Protein AF-0000000068140757 (afdb_homodimer)

Secondary structure (DSSP, 8-state):
----------HHHHHHH-------HHHHHHHHHHHHS-HHHHHHHHGGG---HHHHHHHHHHHHHHTTS-HHHHHHHHHHHHHHHHSSS--/----------HHHHHHH-------HHHHHHHHHHHHS-HHHHHHHHGGG---HHHHHHHHHHHHHHTTS-HHHHHHHHHHHHHHHHSSS--

Sequence (182 aa):
MKLAVTLPLVTLALCCSSASAEICPTFLRVIESLFLDTPSSFEAAMGFFSPDQDMSEAGAQLKKLVDTLPAKARDSIIKLMEKIDKSLLCNMKLAVTLPLVTLALCCSSASAEICPTFLRVIESLFLDTPSSFEAAMGFFSPDQDMSEAGAQLKKLVDTLPAKARDSIIKLMEKIDKSLLCN

pLDDT: mean 80.94, std 21.26, range [34.78, 96.19]

Foldseek 3Di:
DDPPPCPPPVVVVVVVPCVLQADDPLVLVLVCCLLPNDLVVNLVSVCVVPDDPVRSVVSSVSSVVNVVDDPVVSVVVVVVSVCQNPDSNRD/DPPPPCPPPVVPVVVVPCVLQADDPLVLVLVCCLLPNDLVVNLVSVCVVPDDPVRSVVSSVSSVVNVVDDPVVSVVVVVVSVCQNPDSNRD

InterPro domains:
  IPR000329 Uteroglobin [PR00486] (2-16)
  IPR000329 Uteroglobin [PR00486] (17-32)
  IPR000329 Uteroglobin [PR00486] (32-49)
  IPR000329 Uteroglobin [PR00486] (54-63)
  IPR000329 Uteroglobin [PR00486] (63-71)
  IPR000329 Uteroglobin [PR00486] (72-89)
  IPR016126 Secretoglobin [PF01099] (1-90)
  IPR016126 Secretoglobin [PS51311] (22-91)
  IPR016126 Secretoglobin [cd00633] (24-90)
  IPR035960 Secretoglobin superfamily [SSF48201] (20-90)
  IPR043215 Secretoglobin family 1C-like [PTHR10136] (1-90)

Radius of gyration: 21.21 Å; Cα contacts (8 Å, |Δi|>4): 211; chains: 2; bounding box: 34×72×50 Å

Structure (mmCIF, N/CA/C/O backbone):
data_AF-0000000068140757-model_v1
#
loop_
_entity.id
_entity.type
_entity.pdbx_description
1 polymer Uteroglobin
#
loop_
_atom_site.group_PDB
_atom_site.id
_atom_site.type_symbol
_atom_site.label_atom_id
_atom_site.label_alt_id
_atom_site.label_comp_id
_atom_site.label_asym_id
_atom_site.label_entity_id
_atom_site.label_seq_id
_atom_site.pdbx_PDB_ins_code
_atom_site.Cartn_x
_atom_site.Cartn_y
_atom_site.Cartn_z
_atom_site.occupancy
_atom_site.B_iso_or_equiv
_atom_site.auth_seq_id
_atom_site.auth_comp_id
_atom_site.auth_asym_id
_atom_site.auth_atom_id
_atom_site.pdbx_PDB_model_num
ATOM 1 N N . MET A 1 1 ? 6.461 56.219 24.875 1 34.78 1 MET A N 1
ATOM 2 C CA . MET A 1 1 ? 5.5 55.75 23.875 1 34.78 1 MET A CA 1
ATOM 3 C C . MET A 1 1 ? 5.867 54.344 23.391 1 34.78 1 MET A C 1
ATOM 5 O O . MET A 1 1 ? 6.961 54.125 22.875 1 34.78 1 MET A O 1
ATOM 9 N N . LYS A 1 2 ? 5.617 53.281 24.281 1 48 2 LYS A N 1
ATOM 1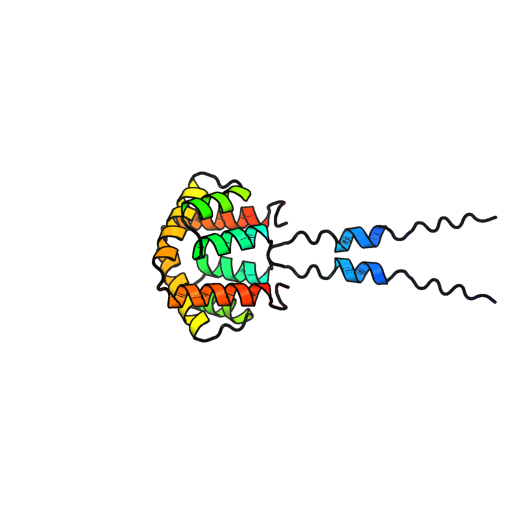0 C CA . LYS A 1 2 ? 6.086 51.906 24.328 1 48 2 LYS A CA 1
ATOM 11 C C . LYS A 1 2 ? 5.617 51.125 23.109 1 48 2 LYS A C 1
ATOM 13 O O . LYS A 1 2 ? 4.426 51.094 22.797 1 48 2 LYS A O 1
ATOM 18 N N . LEU A 1 3 ? 6.457 51.062 22.016 1 43.38 3 LEU A N 1
ATOM 19 C CA . LEU A 1 3 ? 6.301 50.281 20.797 1 43.38 3 LEU A CA 1
ATOM 20 C C . LEU A 1 3 ? 6.023 48.812 21.125 1 43.38 3 LEU A C 1
ATOM 22 O O . LEU A 1 3 ? 6.875 48.125 21.703 1 43.38 3 LEU A O 1
ATOM 26 N N . ALA A 1 4 ? 4.859 48.562 21.656 1 44.03 4 ALA A N 1
ATOM 27 C CA . ALA A 1 4 ? 4.402 47.188 21.781 1 44.03 4 ALA A CA 1
ATOM 28 C C . ALA A 1 4 ? 4.555 46.438 20.469 1 44.03 4 ALA A C 1
ATOM 30 O O . ALA A 1 4 ? 3.9 46.781 19.469 1 44.03 4 ALA A O 1
ATOM 31 N N . VAL A 1 5 ? 5.867 46 20.094 1 40.97 5 VAL A N 1
ATOM 32 C CA . VAL A 1 5 ? 6.172 45.094 19 1 40.97 5 VAL A CA 1
ATOM 33 C C . VAL A 1 5 ? 5.273 43.844 19.094 1 40.97 5 VAL A C 1
ATOM 35 O O . VAL A 1 5 ? 5.352 43.094 20.078 1 40.97 5 VAL A O 1
ATOM 38 N N . THR A 1 6 ? 3.988 44 18.812 1 38.06 6 THR A N 1
ATOM 39 C CA . THR A 1 6 ? 3.164 42.812 18.594 1 38.06 6 THR A CA 1
ATOM 40 C C . THR A 1 6 ? 3.885 41.812 17.688 1 38.06 6 THR A C 1
ATOM 42 O O . THR A 1 6 ? 4.145 42.125 16.516 1 38.06 6 THR A O 1
ATOM 45 N N . LEU A 1 7 ? 5.059 41.25 18.203 1 42.28 7 LEU A N 1
ATOM 46 C CA . LEU A 1 7 ? 5.574 40.125 17.438 1 42.28 7 LEU A CA 1
ATOM 47 C C . LEU A 1 7 ? 4.453 39.156 17.062 1 42.28 7 LEU A C 1
ATOM 49 O O . LEU A 1 7 ? 3.793 38.594 17.938 1 42.28 7 LEU A O 1
ATOM 53 N N . PRO A 1 8 ? 3.734 39.5 15.906 1 44.66 8 PRO A N 1
ATOM 54 C CA . PRO A 1 8 ? 2.729 38.562 15.422 1 44.66 8 PRO A CA 1
ATOM 55 C C . PRO A 1 8 ? 3.189 37.094 15.539 1 44.66 8 PRO A C 1
ATOM 57 O O . PRO A 1 8 ? 4.387 36.812 15.453 1 44.66 8 PRO A O 1
ATOM 60 N N . LEU A 1 9 ? 2.426 36.344 16.406 1 43.41 9 LEU A N 1
ATOM 61 C CA . LEU A 1 9 ? 2.342 34.906 16.547 1 43.41 9 LEU A CA 1
ATOM 62 C C . LEU A 1 9 ? 2.404 34.219 15.195 1 43.41 9 LEU A C 1
ATOM 64 O O . LEU A 1 9 ? 1.388 33.719 14.695 1 43.41 9 LEU A O 1
ATOM 68 N N . VAL A 1 10 ? 3.182 34.844 14.109 1 39.41 10 VAL A N 1
ATOM 69 C CA . VAL A 1 10 ? 3.32 34.094 12.852 1 39.41 10 VAL A CA 1
ATOM 70 C C . VAL A 1 10 ? 3.729 32.656 13.148 1 39.41 10 VAL A C 1
ATOM 72 O O . VAL A 1 10 ? 3.83 31.844 12.227 1 39.41 10 VAL A O 1
ATOM 75 N N . THR A 1 11 ? 4.344 32.469 14.359 1 38.72 11 THR A N 1
ATOM 76 C CA . THR A 1 11 ? 5.023 31.188 14.43 1 38.72 11 THR A CA 1
ATOM 77 C C . THR A 1 11 ? 4.031 30.047 14.234 1 38.72 11 THR A C 1
ATOM 79 O O . THR A 1 11 ? 4.422 28.938 13.859 1 38.72 11 THR A O 1
ATOM 82 N N . LEU A 1 12 ? 2.762 30.266 14.82 1 41.72 12 LEU A N 1
ATOM 83 C CA . LEU A 1 12 ? 1.984 29.047 15 1 41.72 12 LEU A CA 1
ATOM 84 C C . LEU A 1 12 ? 1.651 28.406 13.664 1 41.72 12 LEU A C 1
ATOM 86 O O . LEU A 1 12 ? 1.254 27.234 13.609 1 41.72 12 LEU A O 1
ATOM 90 N N . ALA A 1 13 ? 1.55 29.281 12.586 1 41.66 13 ALA A N 1
ATOM 91 C CA . ALA A 1 13 ? 1.042 28.703 11.352 1 41.66 13 ALA A CA 1
ATOM 92 C C . ALA A 1 13 ? 1.995 27.641 10.812 1 41.66 13 ALA A C 1
ATOM 94 O O . ALA A 1 13 ? 1.588 26.75 10.055 1 41.66 13 ALA A O 1
ATOM 95 N N . LEU A 1 14 ? 3.357 27.859 10.922 1 42.59 14 LEU A N 1
ATOM 96 C CA . LEU A 1 14 ? 4.312 26.969 10.281 1 42.59 14 LEU A CA 1
ATOM 97 C C . LEU A 1 14 ? 4.156 25.547 10.797 1 42.59 14 LEU A C 1
ATOM 99 O O . LEU A 1 14 ? 4.473 24.578 10.086 1 42.59 14 LEU A O 1
ATOM 103 N N . CYS A 1 15 ?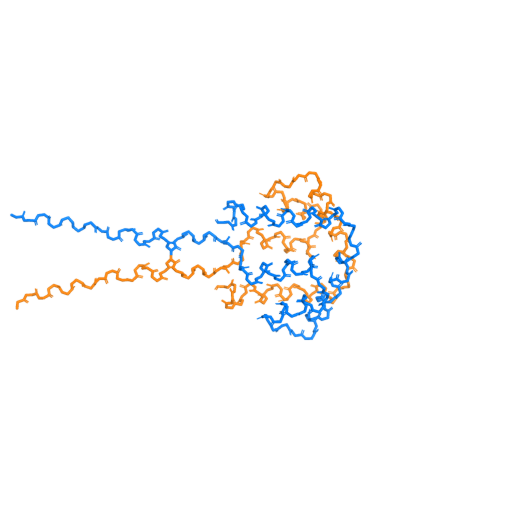 3.834 25.422 12.094 1 40.34 15 CYS A N 1
ATOM 104 C CA . CYS A 1 15 ? 3.85 24.062 12.609 1 40.34 15 CYS A CA 1
ATOM 105 C C . CYS A 1 15 ? 2.764 23.219 11.961 1 40.34 15 CYS A C 1
ATOM 107 O O . CYS A 1 15 ? 2.934 22 11.789 1 40.34 15 CYS A O 1
ATOM 109 N N . CYS A 1 16 ? 1.503 23.781 11.914 1 44.97 16 CYS A N 1
ATOM 110 C CA . CYS A 1 16 ? 0.451 22.938 11.352 1 44.97 16 CYS A CA 1
ATOM 111 C C . CYS A 1 16 ? 0.766 22.562 9.914 1 44.97 16 CYS A C 1
ATOM 113 O O . CYS A 1 16 ? 0.081 21.719 9.32 1 44.97 16 CYS A O 1
ATOM 115 N N . SER A 1 17 ? 1.281 23.562 9.133 1 41.81 17 SER A N 1
ATOM 116 C CA . SER A 1 17 ? 1.438 23.469 7.684 1 41.81 17 SER A CA 1
ATOM 117 C C . SER A 1 17 ? 2.184 22.203 7.285 1 41.81 17 SER A C 1
ATOM 119 O O . SER A 1 17 ? 2.316 21.891 6.098 1 41.81 17 SER A O 1
ATOM 121 N N . SER A 1 18 ? 3.307 21.938 7.996 1 41.19 18 SER A N 1
ATOM 122 C CA . SER A 1 18 ? 3.975 20.828 7.328 1 41.19 18 SER A CA 1
ATOM 123 C C . SER A 1 18 ? 3.021 19.656 7.125 1 41.19 18 SER A C 1
ATOM 125 O O . SER A 1 18 ? 2.807 18.859 8.039 1 41.19 18 SER A O 1
ATOM 127 N N . ALA A 1 19 ? 1.777 19.797 6.969 1 43.09 19 ALA A N 1
ATOM 128 C CA . ALA A 1 19 ? 1.053 18.656 6.414 1 43.09 19 ALA A CA 1
ATOM 129 C C . ALA A 1 19 ? 2.006 17.672 5.73 1 43.09 19 ALA A C 1
ATOM 131 O O . ALA A 1 19 ? 2.283 17.797 4.535 1 43.09 19 ALA A O 1
ATOM 132 N N . SER A 1 20 ? 3.271 17.625 5.988 1 49.41 20 SER A N 1
ATOM 133 C CA . SER A 1 20 ? 4.141 16.562 5.477 1 49.41 20 SER A CA 1
ATOM 134 C C . SER A 1 20 ? 3.375 15.266 5.273 1 49.41 20 SER A C 1
ATOM 136 O O . SER A 1 20 ? 2.74 14.766 6.203 1 49.41 20 SER A O 1
ATOM 138 N N . ALA A 1 21 ? 2.355 15.336 4.293 1 57.88 21 ALA A N 1
ATOM 139 C CA . ALA A 1 21 ? 1.57 14.172 3.908 1 57.88 21 ALA A CA 1
ATOM 140 C C . ALA A 1 21 ? 2.309 12.875 4.25 1 57.88 21 ALA A C 1
ATOM 142 O O . ALA A 1 21 ? 3.25 12.492 3.551 1 57.88 21 ALA A O 1
ATOM 143 N N . GLU A 1 22 ? 2.566 12.758 5.574 1 75.38 22 GLU A N 1
ATOM 144 C CA . GLU A 1 22 ? 3.111 11.477 6.012 1 75.38 22 GLU A CA 1
ATOM 145 C C . GLU A 1 22 ? 2.146 10.328 5.703 1 75.38 22 GLU A C 1
ATOM 147 O O . GLU A 1 22 ? 0.983 10.57 5.371 1 75.38 22 GLU A O 1
ATOM 152 N N . ILE A 1 23 ? 2.834 9.219 5.562 1 82.81 23 ILE A N 1
ATOM 153 C CA . ILE A 1 23 ? 1.971 8.062 5.379 1 82.81 23 ILE A CA 1
ATOM 154 C C . ILE A 1 23 ? 1.212 7.77 6.672 1 82.81 23 ILE A C 1
ATOM 156 O O . ILE A 1 23 ? 1.81 7.715 7.75 1 82.81 23 ILE A O 1
ATOM 160 N N . CYS A 1 24 ? -0.044 7.762 6.598 1 86.19 24 CYS A N 1
ATOM 161 C CA . CYS A 1 24 ? -0.883 7.387 7.73 1 86.19 24 CYS A CA 1
ATOM 162 C C . CYS A 1 24 ? -0.283 6.207 8.484 1 86.19 24 CYS A C 1
ATOM 164 O O . CYS A 1 24 ? -0.058 5.145 7.906 1 86.19 24 CYS A O 1
ATOM 166 N N . PRO A 1 25 ? -0.016 6.41 9.75 1 86.94 25 PRO A N 1
ATOM 167 C CA . PRO A 1 25 ? 0.658 5.355 10.508 1 86.94 25 PRO A CA 1
ATOM 168 C C . PRO A 1 25 ? -0.141 4.055 10.547 1 86.94 25 PRO A C 1
ATOM 170 O O . PRO A 1 25 ? 0.439 2.967 10.5 1 86.94 25 PRO A O 1
ATOM 173 N N . THR A 1 26 ? -1.376 4.129 10.727 1 88.81 26 THR A N 1
ATOM 174 C CA . THR A 1 26 ? -2.201 2.926 10.766 1 88.81 26 THR A CA 1
ATOM 175 C C . THR A 1 26 ? -2.17 2.205 9.422 1 88.81 26 THR A C 1
ATOM 177 O O . THR A 1 26 ? -2.088 0.977 9.367 1 88.81 26 THR A O 1
ATOM 180 N N . PHE A 1 27 ? -2.26 3.039 8.406 1 90.38 27 PHE A N 1
ATOM 181 C CA . PHE A 1 27 ? -2.16 2.463 7.074 1 90.38 27 PHE A CA 1
ATOM 182 C C . PHE A 1 27 ? -0.785 1.845 6.852 1 90.38 27 PHE A C 1
ATOM 184 O O . PHE A 1 27 ? -0.67 0.769 6.258 1 90.38 27 PHE A O 1
ATOM 191 N N . LEU A 1 28 ? 0.227 2.512 7.289 1 89.38 28 LEU A N 1
ATOM 192 C CA . LEU A 1 28 ? 1.582 1.984 7.18 1 89.38 28 LEU A CA 1
ATOM 193 C C . LEU A 1 28 ? 1.699 0.637 7.883 1 89.38 28 LEU A C 1
ATOM 195 O O . LEU A 1 28 ? 2.348 -0.28 7.375 1 89.38 28 LEU A O 1
ATOM 199 N N . ARG A 1 29 ? 1.118 0.518 8.984 1 90.62 29 ARG A N 1
ATOM 200 C CA . ARG A 1 29 ? 1.124 -0.748 9.711 1 90.62 29 ARG A CA 1
ATOM 201 C C . ARG A 1 29 ? 0.448 -1.848 8.898 1 90.62 29 ARG A C 1
ATOM 203 O O . ARG A 1 29 ? 0.888 -3 8.914 1 90.62 29 ARG A O 1
ATOM 210 N N . VAL A 1 30 ? -0.635 -1.57 8.25 1 93.44 30 VAL A N 1
ATOM 211 C CA . VAL A 1 30 ? -1.337 -2.535 7.414 1 93.44 30 VAL A CA 1
ATOM 212 C C . VAL A 1 30 ? -0.407 -3.029 6.305 1 93.44 30 VAL A C 1
ATOM 214 O O . VAL A 1 30 ? -0.301 -4.234 6.066 1 93.44 30 VAL A O 1
ATOM 217 N N . ILE A 1 31 ? 0.283 -2.156 5.652 1 93.25 31 ILE A N 1
ATOM 218 C CA . ILE A 1 31 ? 1.182 -2.516 4.559 1 93.25 31 ILE A CA 1
ATOM 219 C C . ILE A 1 31 ? 2.328 -3.369 5.094 1 93.25 31 ILE A C 1
ATOM 221 O O . ILE A 1 31 ? 2.686 -4.387 4.496 1 93.25 31 ILE A O 1
ATOM 225 N N . GLU A 1 32 ? 2.938 -2.947 6.215 1 92.5 32 GLU A N 1
ATOM 226 C CA . GLU A 1 32 ? 4.012 -3.73 6.816 1 92.5 32 GLU A CA 1
ATOM 227 C C . GLU A 1 32 ? 3.547 -5.148 7.141 1 92.5 32 GLU A C 1
ATOM 229 O O . GLU A 1 32 ? 4.27 -6.117 6.895 1 92.5 32 GLU A O 1
ATOM 234 N N . SER A 1 33 ? 2.4 -5.184 7.691 1 94.62 33 SER A N 1
ATOM 235 C CA . SER A 1 33 ? 1.863 -6.488 8.062 1 94.62 33 SER A CA 1
ATOM 236 C C . SER A 1 33 ? 1.634 -7.359 6.828 1 94.62 33 SER A C 1
ATOM 238 O O . SER A 1 33 ? 1.802 -8.578 6.887 1 94.62 33 SER A O 1
ATOM 240 N N . LEU A 1 34 ? 1.21 -6.836 5.684 1 94.69 34 LEU A N 1
ATOM 241 C CA . LEU A 1 34 ? 0.997 -7.539 4.422 1 94.69 34 LEU A CA 1
ATOM 242 C C . LEU A 1 34 ? 2.26 -8.273 3.992 1 94.69 34 LEU A C 1
ATOM 244 O O . LEU A 1 34 ? 2.184 -9.391 3.473 1 94.69 34 LEU A O 1
ATOM 248 N N . PHE A 1 35 ? 3.455 -7.703 4.289 1 92.75 35 PHE A N 1
ATOM 249 C CA . PHE A 1 35 ? 4.688 -8.281 3.766 1 92.75 35 PHE A CA 1
ATOM 250 C C . PHE A 1 35 ? 5.43 -9.047 4.855 1 92.75 35 PHE A C 1
ATOM 252 O O . PHE A 1 35 ? 6.184 -9.977 4.562 1 92.75 35 PHE A O 1
ATOM 259 N N . LEU A 1 36 ? 5.141 -8.688 6.086 1 91.81 36 LEU A N 1
ATOM 260 C CA . LEU A 1 36 ? 6.043 -9.188 7.117 1 91.81 36 LEU A CA 1
ATOM 261 C C . LEU A 1 36 ? 5.309 -10.117 8.078 1 91.81 36 LEU A C 1
ATOM 263 O O . LEU A 1 36 ? 5.938 -10.922 8.766 1 91.81 36 LEU A O 1
ATOM 267 N N . ASP A 1 37 ? 4.078 -9.977 8.125 1 93.69 37 ASP A N 1
ATOM 268 C CA . ASP A 1 37 ? 3.369 -10.68 9.188 1 93.69 37 ASP A CA 1
ATOM 269 C C . ASP A 1 37 ? 2.627 -11.898 8.641 1 93.69 37 ASP A C 1
ATOM 271 O O . ASP A 1 37 ? 2.684 -12.18 7.445 1 93.69 37 ASP A O 1
ATOM 275 N N . THR A 1 38 ? 2.07 -12.688 9.516 1 94.94 38 THR A N 1
ATOM 276 C CA . THR A 1 38 ? 1.225 -13.812 9.148 1 94.94 38 THR A CA 1
ATOM 277 C C . THR A 1 38 ? -0.121 -13.336 8.609 1 94.94 38 THR A C 1
ATOM 279 O O . THR A 1 38 ? -0.501 -12.18 8.82 1 94.94 38 THR A O 1
ATOM 282 N N . PRO A 1 39 ? -0.795 -14.258 7.91 1 94.31 39 PRO A N 1
ATOM 283 C CA . PRO A 1 39 ? -2.127 -13.891 7.422 1 94.31 39 PRO A CA 1
ATOM 284 C C . PRO A 1 39 ? -3.061 -13.422 8.539 1 94.31 39 PRO A C 1
ATOM 286 O O . PRO A 1 39 ? -3.842 -12.492 8.344 1 94.31 39 PRO A O 1
ATOM 289 N N . SER A 1 40 ? -3.074 -14.133 9.68 1 94.5 40 SER A N 1
ATOM 290 C CA . SER A 1 40 ? -3.936 -13.766 10.797 1 94.5 40 SER A CA 1
ATOM 291 C C . SER A 1 40 ? -3.605 -12.367 11.305 1 94.5 40 SER A C 1
ATOM 293 O O . SER A 1 40 ? -4.508 -11.578 11.602 1 94.5 40 SER A O 1
ATOM 295 N N . SER A 1 41 ? -2.33 -12.008 11.469 1 95.38 41 SER A N 1
ATOM 296 C CA . SER A 1 41 ? -1.891 -10.695 11.914 1 95.38 41 SER A CA 1
ATOM 297 C C . SER A 1 41 ? -2.266 -9.617 10.906 1 95.38 41 SER A C 1
ATOM 299 O O . SER A 1 41 ? -2.662 -8.508 11.281 1 95.38 41 SER A O 1
ATOM 301 N N . PHE A 1 42 ? -2.107 -9.898 9.68 1 95.56 42 PHE A N 1
ATOM 302 C CA . PHE A 1 42 ? -2.475 -8.969 8.625 1 95.56 42 PHE A CA 1
ATOM 303 C C . PHE A 1 42 ? -3.965 -8.648 8.672 1 95.56 42 PHE A C 1
ATOM 305 O O . PHE A 1 42 ? -4.359 -7.488 8.57 1 95.56 42 PHE A O 1
ATOM 312 N N . GLU A 1 43 ? -4.773 -9.68 8.82 1 94 43 GLU A N 1
ATOM 313 C CA . GLU A 1 43 ? -6.219 -9.492 8.922 1 94 43 GLU A CA 1
ATOM 314 C C . GLU A 1 43 ? -6.574 -8.594 10.102 1 94 43 GLU A C 1
ATOM 316 O O . GLU A 1 43 ? -7.469 -7.75 10 1 94 43 GLU A O 1
ATOM 321 N N . ALA A 1 44 ? -5.887 -8.812 11.172 1 93.81 44 ALA A N 1
ATOM 322 C CA . ALA A 1 44 ? -6.105 -7.988 12.359 1 93.81 44 ALA A CA 1
ATOM 323 C C . ALA A 1 44 ? -5.762 -6.527 12.078 1 93.81 44 ALA A C 1
ATOM 325 O O . ALA A 1 44 ? -6.484 -5.625 12.508 1 93.81 44 ALA A O 1
ATOM 326 N N . ALA A 1 45 ? -4.691 -6.332 11.398 1 93.31 45 ALA A N 1
ATOM 327 C CA . ALA A 1 45 ? -4.285 -4.973 11.055 1 93.31 45 ALA A CA 1
ATOM 328 C C . ALA A 1 45 ? -5.312 -4.305 10.148 1 93.31 45 ALA A C 1
ATOM 330 O O . ALA A 1 45 ? -5.621 -3.123 10.312 1 93.31 45 ALA A O 1
ATOM 331 N N . MET A 1 46 ? -5.832 -5.027 9.172 1 92.56 46 MET A N 1
ATOM 332 C CA . MET A 1 46 ? -6.855 -4.5 8.273 1 92.56 46 MET A CA 1
ATOM 333 C C . MET A 1 46 ? -8.133 -4.164 9.039 1 92.56 46 MET A C 1
ATOM 335 O O . MET A 1 46 ? -8.906 -3.305 8.617 1 92.56 46 MET A O 1
ATOM 339 N N . GLY A 1 47 ? -8.305 -4.801 10.125 1 93.44 47 GLY A N 1
ATOM 340 C CA . GLY A 1 47 ? -9.5 -4.645 10.938 1 93.44 47 GLY A CA 1
ATOM 341 C C . GLY A 1 47 ? -9.68 -3.234 11.469 1 93.44 47 GLY A C 1
ATOM 342 O O . GLY A 1 47 ? -10.805 -2.824 11.789 1 93.44 47 GLY A O 1
ATOM 343 N N . PHE A 1 48 ? -8.594 -2.52 11.539 1 91 48 PHE A N 1
ATOM 344 C CA . PHE A 1 48 ? -8.656 -1.145 12.023 1 91 48 PHE A CA 1
ATOM 345 C C . PHE A 1 48 ? -9.562 -0.301 11.133 1 91 48 PHE A C 1
ATOM 347 O O . PHE A 1 48 ? -10.148 0.681 11.594 1 91 48 PHE A O 1
ATOM 354 N N . PHE A 1 49 ? -9.711 -0.666 9.969 1 92.94 49 PHE A N 1
ATOM 355 C CA . PHE A 1 49 ? -10.516 0.1 9.016 1 92.94 49 PHE A CA 1
ATOM 356 C C . PHE A 1 49 ? -11.867 -0.561 8.797 1 92.94 49 PHE A C 1
ATOM 358 O O . PHE A 1 49 ? -12.609 -0.185 7.883 1 92.94 49 PHE A O 1
ATOM 365 N N . SER A 1 50 ? -12.172 -1.6 9.508 1 93.19 50 SER A N 1
ATOM 366 C CA . SER A 1 50 ? -13.445 -2.318 9.484 1 93.19 50 SER A CA 1
ATOM 367 C C . SER A 1 50 ? -13.836 -2.719 8.07 1 93.19 50 SER A C 1
ATOM 369 O O . SER A 1 50 ? -14.891 -2.32 7.574 1 93.19 50 SER A O 1
ATOM 371 N N . PRO A 1 51 ? -12.977 -3.523 7.426 1 94.44 51 PRO A N 1
ATOM 372 C CA . PRO A 1 51 ? -13.328 -3.99 6.082 1 94.44 51 PRO A CA 1
ATOM 373 C C . PRO A 1 51 ? -14.594 -4.852 6.07 1 94.44 51 PRO A C 1
ATOM 375 O O . PRO A 1 51 ? -14.914 -5.5 7.07 1 94.44 51 PRO A O 1
ATOM 378 N N . ASP A 1 52 ? -15.375 -4.75 4.992 1 95 52 ASP A N 1
ATOM 379 C CA . ASP A 1 52 ? -16.5 -5.672 4.863 1 95 52 ASP A CA 1
ATOM 380 C C . ASP A 1 52 ? -16.031 -7.051 4.402 1 95 52 ASP A C 1
ATOM 382 O O . ASP A 1 52 ? -14.828 -7.277 4.242 1 95 52 ASP A O 1
ATOM 386 N N . GLN A 1 53 ? -16.922 -7.977 4.195 1 95.19 53 GLN A N 1
ATOM 387 C CA . GLN A 1 53 ? -16.578 -9.352 3.861 1 95.19 53 GLN A CA 1
ATOM 388 C C . GLN A 1 53 ? -15.789 -9.422 2.553 1 95.19 53 GLN A C 1
ATOM 390 O O . GLN A 1 53 ? -14.789 -10.133 2.457 1 95.19 53 GLN A O 1
ATOM 395 N N . ASP A 1 54 ? -16.25 -8.773 1.545 1 95.88 54 ASP A N 1
ATOM 396 C CA . ASP A 1 54 ? -15.586 -8.75 0.249 1 95.88 54 ASP A CA 1
ATOM 397 C C . ASP A 1 54 ? -14.172 -8.18 0.367 1 95.88 54 ASP A C 1
ATOM 399 O O . ASP A 1 54 ? -13.234 -8.703 -0.231 1 95.88 54 ASP A O 1
ATOM 403 N N . MET A 1 55 ? -14.047 -7.137 1.104 1 95.62 55 MET A N 1
ATOM 404 C CA . MET A 1 55 ? -12.75 -6.496 1.33 1 95.62 55 MET A CA 1
ATOM 405 C C . MET A 1 55 ? -11.805 -7.434 2.07 1 95.62 55 MET A C 1
ATOM 407 O O . MET A 1 55 ? -10.617 -7.516 1.736 1 95.62 55 MET A O 1
ATOM 411 N N . SER A 1 56 ? -12.312 -8.094 3.049 1 96 56 SER A N 1
ATOM 412 C CA . SER A 1 56 ? -11.508 -9.039 3.818 1 96 56 SER A CA 1
ATOM 413 C C . SER A 1 56 ? -11.016 -10.195 2.947 1 96 56 SER A C 1
ATOM 415 O O . SER A 1 56 ? -9.852 -10.586 3.029 1 96 56 SER A O 1
ATOM 417 N N . GLU A 1 57 ? -11.938 -10.75 2.191 1 95.81 57 GLU A N 1
ATOM 418 C CA . GLU A 1 57 ? -11.562 -11.836 1.288 1 95.81 57 GLU A CA 1
ATOM 419 C C . GLU A 1 57 ? -10.531 -11.375 0.268 1 95.81 57 GLU A C 1
ATOM 421 O O . GLU A 1 57 ? -9.586 -12.109 -0.04 1 95.81 57 GLU A O 1
ATOM 426 N N . ALA A 1 58 ? -10.719 -10.242 -0.26 1 96.19 58 ALA A N 1
ATOM 427 C CA . ALA A 1 58 ? -9.758 -9.68 -1.208 1 96.19 58 ALA A CA 1
ATOM 428 C C . ALA A 1 58 ? -8.391 -9.508 -0.562 1 96.19 58 ALA A C 1
ATOM 430 O O . ALA A 1 58 ? -7.363 -9.82 -1.17 1 96.19 58 ALA A O 1
ATOM 431 N N . GLY A 1 59 ? -8.43 -8.945 0.654 1 96.06 59 GLY A N 1
ATOM 432 C CA . GLY A 1 59 ? -7.184 -8.82 1.388 1 96.06 59 GLY A CA 1
ATOM 433 C C . GLY A 1 59 ? -6.473 -10.148 1.592 1 96.06 59 GLY A C 1
ATOM 434 O O . GLY A 1 59 ? -5.25 -10.227 1.465 1 96.06 59 GLY A O 1
ATOM 435 N N . ALA A 1 60 ? -7.227 -11.141 1.933 1 95.81 60 ALA A N 1
ATOM 436 C CA . ALA A 1 60 ? -6.656 -12.469 2.137 1 95.81 60 ALA A CA 1
ATOM 437 C C . ALA A 1 60 ? -6.027 -13 0.851 1 95.81 60 ALA A C 1
ATOM 439 O O . ALA A 1 60 ? -4.961 -13.617 0.882 1 95.81 60 ALA A O 1
ATOM 440 N N . GLN A 1 61 ? -6.691 -12.844 -0.248 1 96 61 GLN A N 1
ATOM 441 C CA . GLN A 1 61 ? -6.156 -13.258 -1.541 1 96 61 GLN A CA 1
ATOM 442 C C . GLN A 1 61 ? -4.852 -12.531 -1.854 1 96 61 GLN A C 1
ATOM 444 O O . GLN A 1 61 ? -3.893 -13.148 -2.332 1 96 61 GLN A O 1
ATOM 449 N N . LEU A 1 62 ? -4.84 -11.211 -1.609 1 95.94 62 LEU A N 1
ATOM 450 C CA . LEU A 1 62 ? -3.623 -10.43 -1.808 1 95.94 62 LEU A CA 1
ATOM 451 C C . LEU A 1 62 ? -2.492 -10.953 -0.927 1 95.94 62 LEU A C 1
ATOM 453 O O . LEU A 1 62 ? -1.359 -11.109 -1.391 1 95.94 62 LEU A O 1
ATOM 457 N N . LYS A 1 63 ? -2.793 -11.219 0.302 1 95.81 63 LYS A N 1
ATOM 458 C CA . LYS A 1 63 ? -1.819 -11.766 1.245 1 95.81 63 LYS A CA 1
ATOM 459 C C . LYS A 1 63 ? -1.213 -13.062 0.72 1 95.81 63 LYS A C 1
ATOM 461 O O . LYS A 1 63 ? 0 -13.266 0.805 1 95.81 63 LYS A O 1
ATOM 466 N N . LYS A 1 64 ? -2.059 -13.914 0.234 1 95.31 64 LYS A N 1
ATOM 467 C CA . LYS A 1 64 ? -1.587 -15.188 -0.31 1 95.31 64 LYS A CA 1
ATOM 468 C C . LYS A 1 64 ? -0.626 -14.961 -1.474 1 95.31 64 LYS A C 1
ATOM 470 O O . LYS A 1 64 ? 0.374 -15.672 -1.605 1 95.31 64 LYS A O 1
ATOM 475 N N . LEU A 1 65 ? -0.95 -14.062 -2.264 1 94.81 65 LEU A N 1
ATOM 476 C CA . LEU A 1 65 ? -0.095 -13.75 -3.404 1 94.81 65 LEU A CA 1
ATOM 477 C C . LEU A 1 65 ? 1.244 -13.188 -2.938 1 94.81 65 LEU A C 1
ATOM 479 O O . LEU A 1 65 ? 2.301 -13.633 -3.393 1 94.81 65 LEU A O 1
ATOM 483 N N . VAL A 1 66 ? 1.212 -12.25 -2.104 1 95.5 66 VAL A N 1
ATOM 484 C CA . VAL A 1 66 ? 2.414 -11.586 -1.607 1 95.5 66 VAL A CA 1
ATOM 485 C C . VAL A 1 66 ? 3.322 -12.602 -0.924 1 95.5 66 VAL A C 1
ATOM 487 O O . VAL A 1 66 ? 4.547 -12.5 -0.994 1 95.5 66 VAL A O 1
ATOM 490 N N . ASP A 1 67 ? 2.732 -13.578 -0.306 1 95.06 67 ASP A N 1
ATOM 491 C CA . ASP A 1 67 ? 3.5 -14.594 0.399 1 95.06 67 ASP A CA 1
ATOM 492 C C . ASP A 1 67 ? 4.273 -15.477 -0.581 1 95.06 67 ASP A C 1
ATOM 494 O O . ASP A 1 67 ? 5.195 -16.188 -0.186 1 95.06 67 ASP A O 1
ATOM 498 N N . THR A 1 68 ? 3.852 -15.406 -1.791 1 94.75 68 THR A N 1
ATOM 499 C CA . THR A 1 68 ? 4.531 -16.219 -2.793 1 94.75 68 THR A CA 1
ATOM 500 C C . THR A 1 68 ? 5.734 -15.477 -3.365 1 94.75 68 THR A C 1
ATOM 502 O O . THR A 1 68 ? 6.535 -16.062 -4.102 1 94.75 68 THR A O 1
ATOM 505 N N . LEU A 1 69 ? 5.871 -14.211 -3.107 1 95.25 69 LEU A N 1
ATOM 506 C CA . LEU A 1 69 ? 7 -13.43 -3.598 1 95.25 69 LEU A CA 1
ATOM 507 C C . LEU A 1 69 ? 8.32 -13.984 -3.07 1 95.25 69 LEU A C 1
ATOM 509 O O . LEU A 1 69 ? 8.414 -14.367 -1.902 1 95.25 69 LEU A O 1
ATOM 513 N N . PRO A 1 70 ? 9.289 -14.086 -4.031 1 94.81 70 PRO A N 1
ATOM 514 C CA . PRO A 1 70 ? 10.609 -14.492 -3.537 1 94.81 70 PRO A CA 1
ATOM 515 C C . PRO A 1 70 ? 11.125 -13.586 -2.424 1 94.81 70 PRO A C 1
ATOM 517 O O . PRO A 1 70 ? 10.75 -12.406 -2.355 1 94.81 70 PRO A O 1
ATOM 520 N N . ALA A 1 71 ? 12 -14.094 -1.526 1 93.25 71 ALA A N 1
ATOM 521 C CA . ALA A 1 71 ? 12.523 -13.375 -0.368 1 93.25 71 ALA A CA 1
ATOM 522 C C . ALA A 1 71 ? 13.227 -12.086 -0.793 1 93.25 71 ALA A C 1
ATOM 524 O O . ALA A 1 71 ? 13.07 -11.047 -0.153 1 93.25 71 ALA A O 1
ATOM 525 N N . LYS A 1 72 ? 13.984 -12.18 -1.85 1 95.44 72 LYS A N 1
ATOM 526 C CA . LYS A 1 72 ? 14.711 -11.016 -2.342 1 95.44 72 LYS A CA 1
ATOM 527 C C . LYS A 1 72 ? 13.758 -9.898 -2.734 1 95.44 72 LYS A C 1
ATOM 529 O O . LYS A 1 72 ? 14.008 -8.727 -2.439 1 95.44 72 LYS A O 1
ATOM 534 N N . ALA A 1 73 ? 12.742 -10.266 -3.406 1 94.62 73 ALA A N 1
ATOM 535 C CA . ALA A 1 73 ? 11.742 -9.281 -3.816 1 94.62 73 ALA A CA 1
ATOM 536 C C . ALA A 1 73 ? 11.039 -8.672 -2.605 1 94.62 73 ALA A C 1
ATOM 538 O O . ALA A 1 73 ? 10.82 -7.461 -2.551 1 94.62 73 ALA A O 1
ATOM 539 N N . ARG A 1 74 ? 10.703 -9.492 -1.67 1 93.44 74 ARG A N 1
ATOM 540 C CA . ARG A 1 74 ? 10.047 -9.023 -0.458 1 93.44 74 ARG A CA 1
ATOM 541 C C . ARG A 1 74 ? 10.914 -8.023 0.291 1 93.44 74 ARG A C 1
ATOM 543 O O . ARG A 1 74 ? 10.438 -6.965 0.712 1 93.44 74 ARG A O 1
ATOM 550 N N . ASP A 1 75 ? 12.195 -8.414 0.423 1 94.5 75 ASP A N 1
ATOM 551 C CA . ASP A 1 75 ? 13.141 -7.527 1.096 1 94.5 75 ASP A CA 1
ATOM 552 C C . ASP A 1 75 ? 13.242 -6.184 0.376 1 94.5 75 ASP A C 1
ATOM 554 O O . ASP A 1 75 ? 13.273 -5.129 1.017 1 94.5 75 ASP A O 1
ATOM 558 N N . SER A 1 76 ? 13.266 -6.242 -0.877 1 96 76 SER A N 1
ATOM 559 C CA . SER A 1 76 ? 13.383 -5.027 -1.677 1 96 76 SER A CA 1
ATOM 560 C C . SER A 1 76 ? 12.148 -4.148 -1.54 1 96 76 SER A C 1
ATOM 562 O O . SER A 1 76 ? 12.25 -2.918 -1.509 1 96 76 SER A O 1
ATOM 564 N N . ILE A 1 77 ? 10.977 -4.766 -1.488 1 95.44 77 ILE A N 1
ATOM 565 C CA . ILE A 1 77 ? 9.727 -4.023 -1.334 1 95.44 77 ILE A CA 1
ATOM 566 C C . ILE A 1 77 ? 9.703 -3.334 0.029 1 95.44 77 ILE A C 1
ATOM 568 O O . ILE A 1 77 ? 9.297 -2.174 0.139 1 95.44 77 ILE A O 1
ATOM 572 N N . ILE A 1 78 ? 10.156 -3.98 1.044 1 93.81 78 ILE A N 1
ATOM 573 C CA . ILE A 1 78 ? 10.188 -3.418 2.391 1 93.81 78 ILE A CA 1
ATOM 574 C C . ILE A 1 78 ? 11.125 -2.215 2.426 1 93.81 78 ILE A C 1
ATOM 576 O O . ILE A 1 78 ? 10.797 -1.176 3 1 93.81 78 ILE A O 1
ATOM 580 N N . LYS A 1 79 ? 12.227 -2.4 1.817 1 94.44 79 LYS A N 1
ATOM 581 C CA . LYS A 1 79 ? 13.18 -1.294 1.744 1 94.44 79 LYS A CA 1
ATOM 582 C C . LYS A 1 79 ? 12.586 -0.108 0.99 1 94.44 79 LYS A C 1
ATOM 584 O O . LYS A 1 79 ? 12.82 1.047 1.355 1 94.44 79 LYS A O 1
ATOM 589 N N . LEU A 1 80 ? 11.945 -0.435 -0.063 1 94.12 80 LEU A N 1
ATOM 590 C CA . LEU A 1 80 ? 11.273 0.615 -0.824 1 94.12 80 LEU A CA 1
ATOM 591 C C . LEU A 1 80 ? 10.25 1.348 0.041 1 94.12 80 LEU A C 1
ATOM 593 O O . LEU A 1 80 ? 10.172 2.578 0.008 1 94.12 80 LEU A O 1
ATOM 597 N N . MET A 1 81 ? 9.477 0.603 0.809 1 91.94 81 MET A N 1
ATOM 598 C CA . MET A 1 81 ? 8.484 1.197 1.701 1 91.94 81 MET A CA 1
ATOM 599 C C . MET A 1 81 ? 9.148 2.113 2.721 1 91.94 81 MET A C 1
ATOM 601 O O . MET A 1 81 ? 8.633 3.186 3.031 1 91.94 81 MET A O 1
ATOM 605 N N . GLU A 1 82 ? 10.273 1.7 3.271 1 91.56 82 GLU A N 1
ATOM 606 C CA . GLU A 1 82 ? 11.023 2.531 4.211 1 91.56 82 GLU A CA 1
ATOM 607 C C . GLU A 1 82 ? 11.508 3.816 3.543 1 91.56 82 GLU A C 1
ATOM 609 O O . GLU A 1 82 ? 11.453 4.891 4.145 1 91.56 82 GLU A O 1
ATOM 614 N N . LYS A 1 83 ? 11.969 3.625 2.393 1 91.88 83 LYS A N 1
ATOM 615 C CA . LYS A 1 83 ? 12.43 4.773 1.623 1 91.88 83 LYS A CA 1
ATOM 616 C C . LYS A 1 83 ? 11.305 5.773 1.386 1 91.88 83 LYS A C 1
ATOM 618 O O . LYS A 1 83 ? 11.508 6.984 1.486 1 91.88 83 LYS A O 1
ATOM 623 N N . ILE A 1 84 ? 10.172 5.258 1.031 1 91.25 84 ILE A N 1
ATOM 624 C CA . ILE A 1 84 ? 9 6.094 0.785 1 91.25 84 ILE A CA 1
ATOM 625 C C . ILE A 1 84 ? 8.609 6.824 2.066 1 91.25 84 ILE A C 1
ATOM 627 O O . ILE A 1 84 ? 8.391 8.039 2.055 1 91.25 84 ILE A O 1
ATOM 631 N N . ASP A 1 85 ? 8.531 6.137 3.137 1 87.62 85 ASP A N 1
ATOM 632 C CA . ASP A 1 85 ? 8.141 6.699 4.426 1 87.62 85 ASP A CA 1
ATOM 633 C C . ASP A 1 85 ? 9.109 7.801 4.855 1 87.62 85 ASP A C 1
ATOM 635 O O . ASP A 1 85 ? 8.703 8.766 5.512 1 87.62 85 ASP A O 1
ATOM 639 N N . LYS A 1 86 ? 10.344 7.691 4.5 1 87.12 86 LYS A N 1
ATOM 640 C CA . LYS A 1 86 ? 11.367 8.633 4.93 1 87.12 86 LYS A CA 1
ATOM 641 C C . LYS A 1 86 ? 11.617 9.695 3.863 1 87.12 86 LYS A C 1
ATOM 643 O O . LYS A 1 86 ? 12.422 10.609 4.066 1 87.12 86 LYS A O 1
ATOM 648 N N . SER A 1 87 ? 10.938 9.477 2.783 1 87.19 87 SER A N 1
ATOM 649 C CA . SER A 1 87 ? 11.156 10.406 1.681 1 87.19 87 SER A CA 1
ATOM 650 C C . SER A 1 87 ? 10.602 11.789 2.006 1 87.19 87 SER A C 1
ATOM 652 O O . SER A 1 87 ? 9.711 11.93 2.85 1 87.19 87 SER A O 1
ATOM 654 N N . LEU A 1 88 ? 11.125 12.789 1.316 1 82 88 LEU A N 1
ATOM 655 C CA . LEU A 1 88 ? 10.68 14.172 1.48 1 82 88 LEU A CA 1
ATOM 656 C C . LEU A 1 88 ? 9.234 14.336 1.008 1 82 88 LEU A C 1
ATOM 658 O O . LEU A 1 88 ? 8.516 15.203 1.497 1 82 88 LEU A O 1
ATOM 662 N N . LEU A 1 89 ? 8.906 13.445 0.058 1 81.81 89 LEU A N 1
ATOM 663 C CA . LEU A 1 89 ? 7.566 13.531 -0.499 1 81.81 89 LEU A CA 1
ATOM 664 C C . LEU A 1 89 ? 6.523 13.078 0.518 1 81.81 89 LEU A C 1
ATOM 666 O O . LEU A 1 89 ? 5.398 13.578 0.529 1 81.81 89 LEU A O 1
ATOM 670 N N . CYS A 1 90 ? 6.883 12.188 1.289 1 83.06 90 CYS A N 1
ATOM 671 C CA . CYS A 1 90 ? 5.93 11.602 2.225 1 83.06 90 CYS A CA 1
ATOM 672 C C . CYS A 1 90 ? 6.395 11.789 3.664 1 83.06 90 CYS A C 1
ATOM 674 O O . CYS A 1 90 ? 5.973 11.047 4.559 1 83.06 90 CYS A O 1
ATOM 676 N N . ASN A 1 91 ? 7.277 12.578 3.986 1 73.25 91 ASN A N 1
ATOM 677 C CA . ASN A 1 91 ? 7.77 12.82 5.34 1 73.25 91 ASN A CA 1
ATOM 678 C C . ASN A 1 91 ? 7.539 14.266 5.77 1 73.25 91 ASN A C 1
ATOM 680 O O . ASN A 1 91 ? 7.543 15.172 4.938 1 73.25 91 ASN A O 1
ATOM 684 N N . MET B 1 1 ? -11.758 50.062 33.031 1 35.69 1 M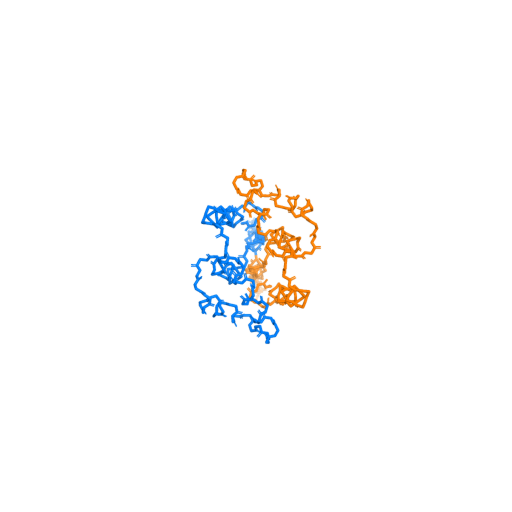ET B N 1
ATOM 685 C CA . MET B 1 1 ? -10.891 50.625 32 1 35.69 1 MET B CA 1
ATOM 686 C C . MET B 1 1 ? -10.5 49.594 30.953 1 35.69 1 MET B C 1
ATOM 688 O O . MET B 1 1 ? -10.633 48.406 31.188 1 35.69 1 MET B O 1
ATOM 692 N N . LYS B 1 2 ? -10.211 50.031 29.484 1 49 2 LYS B N 1
ATOM 693 C CA . LYS B 1 2 ? -10.477 49.156 28.344 1 49 2 LYS B CA 1
ATOM 694 C C . LYS B 1 2 ? -9.672 47.875 28.453 1 49 2 LYS B C 1
ATOM 696 O O . LYS B 1 2 ? -8.445 47.906 28.531 1 49 2 LYS B O 1
ATOM 701 N N . LEU B 1 3 ? -10.18 46.781 29.109 1 43.41 3 LEU B N 1
ATOM 702 C CA . LEU B 1 3 ? -9.633 45.438 29.219 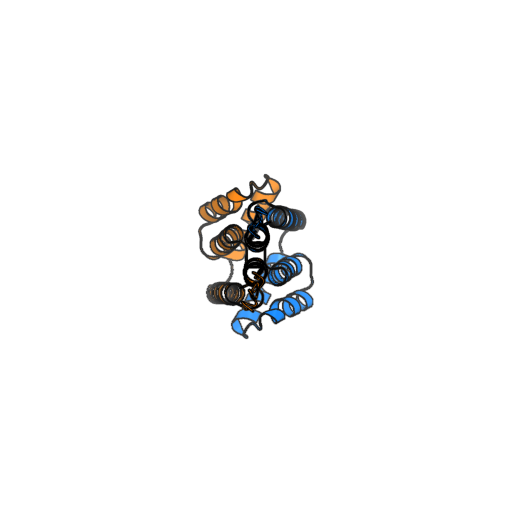1 43.41 3 LEU B CA 1
ATOM 703 C C . LEU B 1 3 ? -9.336 44.844 27.844 1 43.41 3 LEU B C 1
ATOM 705 O O . LEU B 1 3 ? -10.25 44.656 27.047 1 43.41 3 LEU B O 1
ATOM 709 N N . ALA B 1 4 ? -8.305 45.438 27.25 1 45.22 4 ALA B N 1
ATOM 710 C CA . ALA B 1 4 ? -7.781 44.812 26.031 1 45.22 4 ALA B CA 1
ATOM 711 C C . ALA B 1 4 ? -7.637 43.281 26.203 1 45.22 4 ALA B C 1
ATOM 713 O O . ALA B 1 4 ? -6.828 42.844 27 1 45.22 4 ALA B O 1
ATOM 714 N N . VAL B 1 5 ? -8.797 42.469 26.203 1 41.53 5 VAL B N 1
ATOM 715 C CA . VAL B 1 5 ? -8.812 41.031 26.172 1 41.53 5 VAL B CA 1
ATOM 716 C C . VAL B 1 5 ? -7.934 40.531 25.016 1 41.53 5 VAL B C 1
ATOM 718 O O . VAL B 1 5 ? -8.18 40.844 23.859 1 41.53 5 VAL B O 1
ATOM 721 N N . THR B 1 6 ? -6.598 40.594 25.172 1 38.69 6 THR B N 1
ATOM 722 C CA . THR B 1 6 ? -5.703 39.844 24.297 1 38.69 6 THR B CA 1
ATOM 723 C C . THR B 1 6 ? -6.254 38.438 24.031 1 38.69 6 THR B C 1
ATOM 725 O O . THR B 1 6 ? -6.379 37.625 24.938 1 38.69 6 THR B O 1
ATOM 728 N N . LEU B 1 7 ? -7.438 38.375 23.266 1 41.44 7 LEU B N 1
ATOM 729 C CA . LEU B 1 7 ? -7.828 37.031 22.797 1 41.44 7 LEU B CA 1
ATOM 730 C C . LEU B 1 7 ? -6.629 36.281 22.203 1 41.44 7 LEU B C 1
ATOM 732 O O . LEU B 1 7 ? -6.043 36.75 21.219 1 41.44 7 LEU B O 1
ATOM 736 N N . PRO B 1 8 ? -5.793 35.688 23.125 1 44.75 8 PRO B N 1
ATOM 737 C CA . PRO B 1 8 ? -4.688 34.875 22.609 1 44.75 8 PRO B CA 1
ATOM 738 C C . PRO B 1 8 ? -5.082 34.062 21.375 1 44.75 8 PRO B C 1
ATOM 740 O O . PRO B 1 8 ? -6.242 33.688 21.234 1 44.75 8 PRO B O 1
ATOM 743 N N . LEU B 1 9 ? -4.371 34.406 20.25 1 43.81 9 LEU B N 1
ATOM 744 C CA . LEU B 1 9 ? -4.23 33.719 18.969 1 43.81 9 LEU B CA 1
ATOM 745 C C . LEU B 1 9 ? -4.117 32.219 19.172 1 43.81 9 LEU B C 1
ATOM 747 O O . LEU B 1 9 ? -3.02 31.672 19.109 1 43.81 9 LEU B O 1
ATOM 751 N N . VAL B 1 10 ? -4.797 31.594 20.344 1 39.75 10 VAL B N 1
ATOM 752 C CA . VAL B 1 10 ? -4.766 30.141 20.438 1 39.75 10 VAL B CA 1
ATOM 753 C C . VAL B 1 10 ? -5.152 29.516 19.109 1 39.75 10 VAL B C 1
ATOM 755 O O . VAL B 1 10 ? -5.176 28.297 18.969 1 39.75 10 VAL B O 1
ATOM 758 N N . THR B 1 11 ? -5.844 30.344 18.25 1 38.72 11 THR B N 1
ATOM 759 C CA . THR B 1 11 ? -6.488 29.609 17.172 1 38.72 11 THR B CA 1
ATOM 760 C C . THR B 1 11 ? -5.457 28.859 16.328 1 38.72 11 THR B C 1
ATOM 762 O O . THR B 1 11 ? -5.789 27.875 15.664 1 38.72 11 THR B O 1
ATOM 765 N N . LEU B 1 12 ? -4.246 29.547 16.156 1 41.88 12 LEU B N 1
ATOM 766 C CA . LEU B 1 12 ? -3.455 29.078 15.023 1 41.88 12 LEU B CA 1
ATOM 767 C C . LEU B 1 12 ? -2.988 27.656 15.234 1 41.88 12 LEU B C 1
ATOM 769 O O . LEU B 1 12 ? -2.584 26.969 14.281 1 41.88 12 LEU B O 1
ATOM 773 N N . ALA B 1 13 ? -2.785 27.281 16.562 1 41.88 13 ALA B N 1
ATOM 774 C CA . ALA B 1 13 ? -2.133 25.984 16.766 1 41.88 13 ALA B CA 1
ATOM 775 C C . ALA B 1 13 ? -3 24.844 16.234 1 41.88 13 ALA B C 1
ATOM 777 O O . ALA B 1 13 ? -2.5 23.75 15.961 1 41.88 13 ALA B O 1
ATOM 778 N N . LEU B 1 14 ? -4.371 24.938 16.391 1 42.72 14 LEU B N 1
ATOM 779 C CA . LEU B 1 14 ? -5.246 23.812 16.062 1 42.72 14 LEU B CA 1
ATOM 780 C C . LEU B 1 14 ? -5.09 23.422 14.594 1 42.72 14 LEU B C 1
ATOM 782 O O . LEU B 1 14 ? -5.34 22.266 14.219 1 42.72 14 LEU B O 1
ATOM 786 N N . CYS B 1 15 ? -4.828 24.438 13.734 1 40.09 15 CYS B N 1
ATOM 787 C CA . CYS B 1 15 ? -4.852 24.062 12.32 1 40.09 15 CYS B CA 1
ATOM 788 C C . CYS B 1 15 ? -3.711 23.125 11.984 1 40.09 15 CYS B C 1
ATOM 790 O O . CYS B 1 15 ? -3.822 22.312 11.062 1 40.09 15 CYS B O 1
ATOM 792 N N . CYS B 1 16 ? -2.469 23.469 12.477 1 44.72 16 CYS B N 1
ATOM 793 C CA . CYS B 1 16 ? -1.354 22.609 12.086 1 44.72 16 CYS B CA 1
ATOM 794 C C . CYS B 1 16 ? -1.576 21.188 12.555 1 44.72 16 CYS B C 1
ATOM 796 O O . CYS B 1 16 ? -0.802 20.281 12.211 1 44.72 16 CYS B O 1
ATOM 798 N N . SER B 1 17 ? -2.098 21.047 13.82 1 41.81 17 SER B N 1
ATOM 799 C CA . SER B 1 17 ? -2.18 19.781 14.547 1 41.81 17 SER B CA 1
ATOM 800 C C . SER B 1 17 ? -2.816 18.703 13.688 1 41.81 17 SER B C 1
ATOM 802 O O . SER B 1 17 ? -2.873 17.531 14.094 1 41.81 17 SER B O 1
ATOM 804 N N . SER B 1 18 ? -3.988 19.062 13.07 1 40.81 18 SER B N 1
ATOM 805 C CA . SER B 1 18 ? -4.555 17.844 12.5 1 40.81 18 SER B CA 1
ATOM 806 C C . SER B 1 18 ? -3.531 17.109 11.641 1 40.81 18 SER B C 1
ATOM 808 O O . SER B 1 18 ? -3.322 17.453 10.477 1 40.81 18 SER B O 1
ATOM 810 N N . ALA B 1 19 ? -2.277 17.188 11.836 1 43.28 19 ALA B N 1
ATOM 811 C CA . ALA B 1 19 ? -1.472 16.156 11.18 1 43.28 19 ALA B CA 1
ATOM 812 C C . ALA B 1 19 ? -2.336 14.977 10.742 1 43.28 19 ALA B C 1
ATOM 814 O O . ALA B 1 19 ? -2.547 14.031 11.508 1 43.28 19 ALA B O 1
ATOM 815 N N . SER B 1 20 ? -3.619 15.094 10.516 1 49.28 20 SER B N 1
ATOM 816 C CA . SER B 1 20 ? -4.449 14.055 9.922 1 49.28 20 SER B CA 1
ATOM 817 C C . SER B 1 20 ? -3.639 13.172 8.977 1 49.28 20 SER B C 1
ATOM 819 O O . SER B 1 20 ? -3.018 13.664 8.039 1 49.28 20 SER B O 1
ATOM 821 N N . ALA B 1 21 ? -2.594 12.461 9.633 1 58.06 21 ALA B N 1
ATOM 822 C CA . ALA B 1 21 ? -1.746 11.508 8.922 1 58.06 21 ALA B CA 1
ATOM 823 C C . ALA B 1 21 ? -2.438 10.992 7.664 1 58.06 21 ALA B C 1
ATOM 825 O O . ALA B 1 21 ? -3.301 10.117 7.738 1 58.06 21 ALA B O 1
ATOM 826 N N . GLU B 1 22 ? -2.744 12 6.805 1 7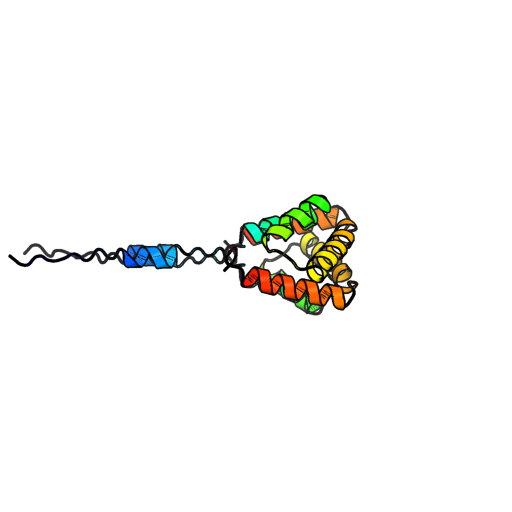5.12 22 GLU B N 1
ATOM 827 C CA . GLU B 1 22 ? -3.248 11.562 5.504 1 75.12 22 GLU B CA 1
ATOM 828 C C . GLU B 1 22 ? -2.23 10.688 4.781 1 75.12 22 GLU B C 1
ATOM 830 O O . GLU B 1 22 ? -1.066 10.625 5.184 1 75.12 22 GLU B O 1
ATOM 835 N N . ILE B 1 23 ? -2.867 9.891 3.945 1 82.94 23 ILE B N 1
ATOM 836 C CA . ILE B 1 23 ? -1.954 9.094 3.135 1 82.94 23 ILE B CA 1
ATOM 837 C C . ILE B 1 23 ? -1.214 9.992 2.15 1 82.94 23 ILE B C 1
ATOM 839 O O . ILE B 1 23 ? -1.832 10.812 1.462 1 82.94 23 ILE B O 1
ATOM 843 N N . CYS B 1 24 ? 0.04 9.984 2.213 1 86.12 24 CYS B N 1
ATOM 844 C CA . CYS B 1 24 ? 0.866 10.703 1.252 1 86.12 24 CYS B CA 1
ATOM 845 C C . CYS B 1 24 ? 0.295 10.586 -0.156 1 86.12 24 CYS B C 1
ATOM 847 O O . CYS B 1 24 ? 0.123 9.484 -0.67 1 86.12 24 CYS B O 1
ATOM 849 N N . PRO B 1 25 ? -0.009 11.703 -0.757 1 87.19 25 PRO B N 1
ATOM 850 C CA . PRO B 1 25 ? -0.656 11.656 -2.07 1 87.19 25 PRO B CA 1
ATOM 851 C C . PRO B 1 25 ? 0.195 10.953 -3.125 1 87.19 25 PRO B C 1
ATOM 853 O O . PRO B 1 25 ? -0.339 10.242 -3.98 1 87.19 25 PRO B O 1
ATOM 856 N N . THR B 1 26 ? 1.43 11.203 -3.152 1 89 26 THR B N 1
ATOM 857 C CA . THR B 1 26 ? 2.301 10.547 -4.125 1 89 26 THR B CA 1
ATOM 858 C C . THR B 1 26 ? 2.326 9.039 -3.906 1 89 26 THR B C 1
ATOM 860 O O . THR B 1 26 ? 2.297 8.266 -4.867 1 89 26 THR B O 1
ATOM 863 N N . PHE B 1 27 ? 2.396 8.711 -2.623 1 90.44 27 PHE B N 1
ATOM 864 C CA . PHE B 1 27 ? 2.348 7.289 -2.297 1 90.44 27 PHE B CA 1
ATOM 865 C C . PHE B 1 27 ? 1.003 6.691 -2.689 1 90.44 27 PHE B C 1
ATOM 867 O O . PHE B 1 27 ? 0.942 5.574 -3.207 1 90.44 27 PHE B O 1
ATOM 874 N N . LEU B 1 28 ? -0.038 7.402 -2.432 1 89.44 28 LEU B N 1
ATOM 875 C CA . LEU B 1 28 ? -1.369 6.949 -2.818 1 89.44 28 LEU B CA 1
ATOM 876 C C . LEU B 1 28 ? -1.448 6.715 -4.324 1 89.44 28 LEU B C 1
ATOM 878 O O . LEU B 1 28 ? -2.051 5.734 -4.773 1 89.44 28 LEU B O 1
ATOM 882 N N . ARG B 1 29 ? -0.886 7.555 -5.062 1 90.75 29 ARG B N 1
ATOM 883 C CA . ARG B 1 29 ? -0.859 7.391 -6.512 1 90.75 29 ARG B CA 1
ATOM 884 C C . ARG B 1 29 ? -0.123 6.113 -6.902 1 90.75 29 ARG B C 1
ATOM 886 O O . ARG B 1 29 ? -0.516 5.43 -7.852 1 90.75 29 ARG B O 1
ATOM 893 N N . VAL B 1 30 ? 0.968 5.797 -6.277 1 93.5 30 VAL B N 1
ATOM 894 C CA . VAL B 1 30 ? 1.724 4.578 -6.539 1 93.5 30 VAL B CA 1
ATOM 895 C C . VAL B 1 30 ? 0.836 3.359 -6.297 1 93.5 30 VAL B C 1
ATOM 897 O O . VAL B 1 30 ? 0.781 2.449 -7.129 1 93.5 30 VAL B O 1
ATOM 900 N N . ILE B 1 31 ? 0.123 3.32 -5.223 1 93.25 31 ILE B N 1
ATOM 901 C CA . ILE B 1 31 ? -0.74 2.193 -4.883 1 93.25 31 ILE B CA 1
ATOM 902 C C . ILE B 1 31 ? -1.863 2.074 -5.91 1 93.25 31 ILE B C 1
ATOM 904 O O . ILE B 1 31 ? -2.168 0.977 -6.379 1 93.25 31 ILE B O 1
ATOM 908 N N . GLU B 1 32 ? -2.502 3.199 -6.25 1 92.56 32 GLU B N 1
ATOM 909 C CA . GLU B 1 32 ? -3.557 3.178 -7.258 1 92.56 32 GLU B CA 1
ATOM 910 C C . GLU B 1 32 ? -3.043 2.615 -8.578 1 92.56 32 GLU B C 1
ATOM 912 O O . GLU B 1 32 ? -3.725 1.818 -9.227 1 92.56 32 GLU B O 1
ATOM 917 N N . SER B 1 33 ? -1.922 3.09 -8.906 1 94.69 33 SER B N 1
ATOM 918 C CA . SER B 1 33 ? -1.341 2.633 -10.164 1 94.69 33 SER B CA 1
ATOM 919 C C . SER B 1 33 ? -1.056 1.135 -10.133 1 94.69 33 SER B C 1
ATOM 921 O O . SER B 1 33 ? -1.174 0.451 -11.148 1 94.69 33 SER B O 1
ATOM 923 N N . LEU B 1 34 ? -0.636 0.54 -9.023 1 94.75 34 LEU B N 1
ATOM 924 C CA . LEU B 1 34 ? -0.374 -0.883 -8.836 1 94.75 34 LEU B CA 1
ATOM 925 C C . LEU B 1 34 ? -1.602 -1.713 -9.195 1 94.75 34 LEU B C 1
ATOM 927 O O . LEU B 1 34 ? -1.477 -2.793 -9.781 1 94.75 34 LEU B O 1
ATOM 931 N N . PHE B 1 35 ? -2.812 -1.181 -8.93 1 92.88 35 PHE B N 1
ATOM 932 C CA . PHE B 1 35 ? -4.016 -1.987 -9.109 1 92.88 35 PHE B CA 1
ATOM 933 C C . PHE B 1 35 ? -4.746 -1.596 -10.383 1 92.88 35 PHE B C 1
ATOM 935 O O . PHE B 1 35 ? -5.457 -2.412 -10.977 1 92.88 35 PHE B O 1
ATOM 942 N N . LEU B 1 36 ? -4.496 -0.379 -10.82 1 91.81 36 LEU B N 1
ATOM 943 C CA . LEU B 1 36 ? -5.395 0.118 -11.852 1 91.81 36 LEU B CA 1
ATOM 944 C C . LEU B 1 36 ? -4.645 0.369 -13.156 1 91.81 36 LEU B C 1
ATOM 946 O O . LEU B 1 36 ? -5.25 0.419 -14.227 1 91.81 36 LEU B O 1
ATOM 950 N N . ASP B 1 37 ? -3.416 0.519 -13.055 1 93.94 37 ASP B N 1
ATOM 951 C CA . ASP B 1 37 ? -2.701 0.989 -14.234 1 93.94 37 ASP B CA 1
ATOM 952 C C . ASP B 1 37 ? -1.899 -0.14 -14.875 1 93.94 37 ASP B C 1
ATOM 954 O O . ASP B 1 37 ? -1.919 -1.274 -14.398 1 93.94 37 ASP B O 1
ATOM 958 N N . THR B 1 38 ? -1.336 0.11 -16.016 1 95.19 38 THR B N 1
ATOM 959 C CA . THR B 1 38 ? -0.439 -0.819 -16.688 1 95.19 38 THR B CA 1
ATOM 960 C C . THR B 1 38 ? 0.896 -0.916 -15.953 1 95.19 38 THR B C 1
ATOM 962 O O . THR B 1 38 ? 1.229 -0.05 -15.141 1 95.19 38 THR B O 1
ATOM 965 N N . PRO B 1 39 ? 1.62 -2 -16.25 1 94.38 39 PRO B N 1
ATOM 966 C CA . PRO B 1 39 ? 2.943 -2.127 -15.641 1 94.38 39 PRO B CA 1
ATOM 967 C C . PRO B 1 39 ? 3.84 -0.92 -15.914 1 94.38 39 PRO B C 1
ATOM 969 O O . PRO B 1 39 ? 4.586 -0.49 -15.031 1 94.38 39 PRO B O 1
ATOM 972 N N . SER B 1 40 ? 3.852 -0.428 -17.156 1 94.56 40 SER B N 1
ATOM 973 C CA . SER B 1 40 ? 4.676 0.723 -17.516 1 94.56 40 SER B CA 1
ATOM 974 C C . SER B 1 40 ? 4.285 1.952 -16.703 1 94.56 40 SER B C 1
ATOM 976 O O . SER B 1 40 ? 5.148 2.691 -16.219 1 94.56 40 SER B O 1
ATOM 978 N N . SER B 1 41 ? 3 2.254 -16.531 1 95.44 41 SER B N 1
ATOM 979 C CA . SER B 1 41 ? 2.504 3.377 -15.75 1 95.44 41 SER B CA 1
ATOM 980 C C . SER B 1 41 ? 2.854 3.215 -14.273 1 95.44 41 SER B C 1
ATOM 982 O O . SER B 1 41 ? 3.201 4.188 -13.602 1 95.44 41 SER B O 1
ATOM 984 N N . PHE B 1 42 ? 2.721 2.059 -13.789 1 95.69 42 PHE B N 1
ATOM 985 C CA . PHE B 1 42 ? 3.072 1.773 -12.398 1 95.69 42 PHE B CA 1
ATOM 986 C C . PHE B 1 42 ? 4.547 2.059 -12.148 1 95.69 42 PHE B C 1
ATOM 988 O O . PHE B 1 42 ? 4.902 2.68 -11.141 1 95.69 42 PHE B O 1
ATOM 995 N N . GLU B 1 43 ? 5.406 1.587 -13.047 1 94.12 43 GLU B N 1
ATOM 996 C CA . GLU B 1 43 ? 6.836 1.837 -12.922 1 94.12 43 GLU B CA 1
ATOM 997 C C . GLU B 1 43 ? 7.137 3.334 -12.898 1 94.12 43 GLU B C 1
ATOM 999 O O . GLU B 1 43 ? 8 3.785 -12.141 1 94.12 43 GLU B O 1
ATOM 1004 N N . ALA B 1 44 ? 6.43 4.039 -13.734 1 93.81 44 ALA B N 1
ATOM 1005 C CA . ALA B 1 44 ? 6.598 5.488 -13.766 1 93.81 44 ALA B CA 1
ATOM 1006 C C . ALA B 1 44 ? 6.203 6.121 -12.43 1 93.81 44 ALA B C 1
ATOM 1008 O O . ALA B 1 44 ? 6.883 7.027 -11.945 1 93.81 44 ALA B O 1
ATOM 1009 N N . ALA B 1 45 ? 5.137 5.652 -11.891 1 93.38 45 ALA B N 1
ATOM 1010 C CA . ALA B 1 45 ? 4.688 6.172 -10.602 1 93.38 45 ALA B CA 1
ATOM 1011 C C . ALA B 1 45 ? 5.703 5.871 -9.508 1 93.38 45 ALA B C 1
ATOM 1013 O O . ALA B 1 45 ? 5.969 6.719 -8.648 1 93.38 45 ALA B O 1
ATOM 1014 N N . MET B 1 46 ? 6.277 4.676 -9.5 1 92.69 46 MET B N 1
ATOM 1015 C C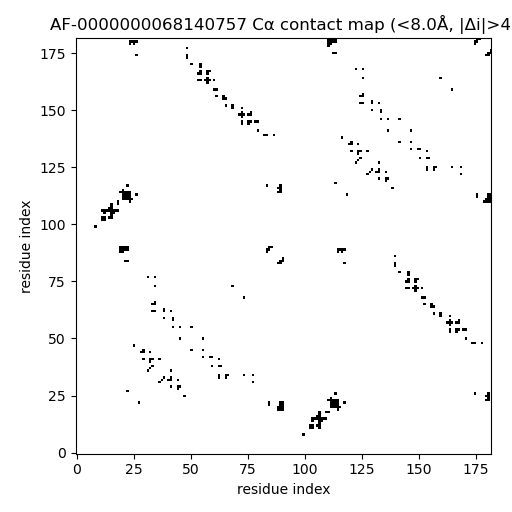A . MET B 1 46 ? 7.301 4.301 -8.523 1 92.69 46 MET B CA 1
ATOM 1016 C C . MET B 1 46 ? 8.547 5.168 -8.688 1 92.69 46 MET B C 1
ATOM 1018 O O . MET B 1 46 ? 9.289 5.375 -7.727 1 92.69 46 MET B O 1
ATOM 1022 N N . GLY B 1 47 ? 8.727 5.66 -9.836 1 93.62 47 GLY B N 1
ATOM 1023 C CA . GLY B 1 47 ? 9.898 6.449 -10.172 1 93.62 47 GLY B CA 1
ATOM 1024 C C . GLY B 1 47 ? 10.016 7.719 -9.352 1 93.62 47 GLY B C 1
ATOM 1025 O O . GLY B 1 47 ? 11.117 8.25 -9.18 1 93.62 47 GLY B O 1
ATOM 1026 N N . PHE B 1 48 ? 8.898 8.172 -8.836 1 91.19 48 PHE B N 1
ATOM 1027 C CA . PHE B 1 48 ? 8.906 9.375 -8.008 1 91.19 48 PHE B CA 1
ATOM 1028 C C . PHE B 1 48 ? 9.797 9.188 -6.785 1 91.19 48 PHE B C 1
ATOM 1030 O O . PHE B 1 48 ? 10.336 10.164 -6.254 1 91.19 48 PHE B O 1
ATOM 1037 N N . PHE B 1 49 ? 9.984 8.047 -6.402 1 92.88 49 PHE B N 1
ATOM 1038 C CA . PHE B 1 49 ? 10.773 7.762 -5.207 1 92.88 49 PHE B CA 1
ATOM 1039 C C . PHE B 1 49 ? 12.148 7.238 -5.582 1 92.88 49 PHE B C 1
ATOM 1041 O O . PHE B 1 49 ? 12.891 6.75 -4.727 1 92.88 49 PHE B O 1
ATOM 1048 N N . SER B 1 50 ? 12.484 7.207 -6.82 1 93.19 50 SER B N 1
ATOM 1049 C CA . SER B 1 50 ? 13.773 6.816 -7.367 1 93.19 50 SER B CA 1
ATOM 1050 C C . SER B 1 50 ? 14.211 5.449 -6.84 1 93.19 50 SER B C 1
ATOM 1052 O O . SER B 1 50 ? 15.258 5.328 -6.211 1 93.19 50 SER B O 1
ATOM 1054 N N . PRO B 1 51 ? 13.391 4.438 -7.125 1 94.38 51 PRO B N 1
ATOM 1055 C CA . PRO B 1 51 ? 13.781 3.096 -6.695 1 94.38 51 PRO B CA 1
ATOM 1056 C C . PRO B 1 51 ? 15.078 2.619 -7.355 1 94.38 51 PRO B C 1
ATOM 1058 O O . PRO B 1 51 ? 15.398 3.043 -8.469 1 94.38 51 PRO B O 1
ATOM 1061 N N . ASP B 1 52 ? 15.875 1.848 -6.617 1 95.06 52 ASP B N 1
ATOM 1062 C CA . ASP B 1 52 ? 17.031 1.235 -7.262 1 95.06 52 ASP B CA 1
ATOM 1063 C C . ASP B 1 52 ? 16.625 0.028 -8.102 1 95.06 52 ASP B C 1
ATOM 1065 O O . ASP B 1 52 ? 15.438 -0.277 -8.219 1 95.06 52 ASP B O 1
ATOM 1069 N N . GLN B 1 53 ? 17.547 -0.661 -8.703 1 95.25 53 GLN B N 1
ATOM 1070 C CA . GLN B 1 53 ? 17.266 -1.76 -9.617 1 95.25 53 GLN B CA 1
ATOM 1071 C C . GLN B 1 53 ? 16.516 -2.881 -8.898 1 95.25 53 GLN B C 1
ATOM 1073 O O . GLN B 1 53 ? 15.531 -3.414 -9.43 1 95.25 53 GLN B O 1
ATOM 1078 N N . 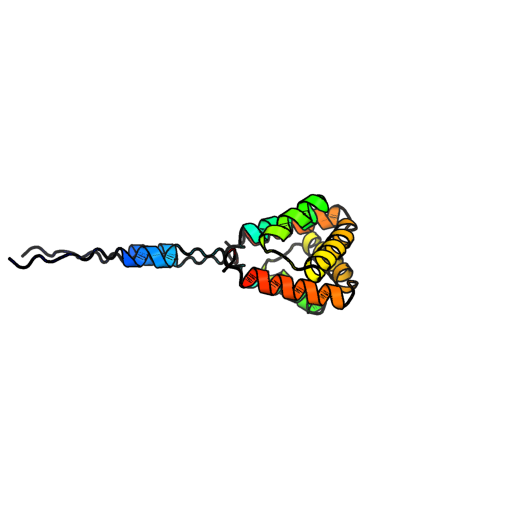ASP B 1 54 ? 16.969 -3.297 -7.773 1 95.88 54 ASP B N 1
ATOM 1079 C CA . ASP B 1 54 ? 16.312 -4.355 -7 1 95.88 54 ASP B CA 1
ATOM 1080 C C . ASP B 1 54 ? 14.891 -3.967 -6.637 1 95.88 54 ASP B C 1
ATOM 1082 O O . ASP B 1 54 ? 13.977 -4.793 -6.719 1 95.88 54 ASP B O 1
ATOM 1086 N N . MET B 1 55 ? 14.719 -2.754 -6.25 1 95.69 55 MET B N 1
ATOM 1087 C CA . MET B 1 55 ? 13.398 -2.24 -5.898 1 95.69 55 MET B CA 1
ATOM 1088 C C . MET B 1 55 ? 12.477 -2.234 -7.109 1 95.69 55 MET B C 1
ATOM 1090 O O . MET B 1 55 ? 11.297 -2.59 -7 1 95.69 55 MET B O 1
ATOM 1094 N N . SER B 1 56 ? 12.984 -1.82 -8.203 1 96.06 56 SER B N 1
ATOM 1095 C CA . SER B 1 56 ? 12.203 -1.791 -9.438 1 96.06 56 SER B CA 1
ATOM 1096 C C . SER B 1 56 ? 11.773 -3.193 -9.852 1 96.06 56 SER B C 1
ATOM 1098 O O . SER B 1 56 ? 10.625 -3.404 -10.242 1 96.06 56 SER B O 1
ATOM 1100 N N . GLU B 1 57 ? 12.727 -4.102 -9.828 1 95.81 57 GLU B N 1
ATOM 1101 C CA . GLU B 1 57 ? 12.414 -5.484 -10.172 1 95.81 57 GLU B CA 1
ATOM 1102 C C . GLU B 1 57 ? 11.383 -6.07 -9.219 1 95.81 57 GLU B C 1
ATOM 1104 O O . GLU B 1 57 ? 10.469 -6.785 -9.641 1 95.81 57 GLU B O 1
ATOM 1109 N N . ALA B 1 58 ? 11.523 -5.809 -7.992 1 96.19 58 ALA B N 1
ATOM 1110 C CA . ALA B 1 58 ? 10.562 -6.273 -6.992 1 96.19 58 ALA B CA 1
ATOM 1111 C C . ALA B 1 58 ? 9.18 -5.695 -7.262 1 96.19 58 ALA B C 1
ATOM 1113 O O . ALA B 1 58 ? 8.172 -6.41 -7.172 1 96.19 58 ALA B O 1
ATOM 1114 N N . GLY B 1 59 ? 9.18 -4.395 -7.531 1 96.06 59 GLY B N 1
ATOM 1115 C CA . GLY B 1 59 ? 7.91 -3.775 -7.891 1 96.06 59 GLY B CA 1
ATOM 1116 C C . GLY B 1 59 ? 7.246 -4.426 -9.086 1 96.06 59 GLY B C 1
ATOM 1117 O O . GLY B 1 59 ? 6.031 -4.621 -9.102 1 96.06 59 GLY B O 1
ATOM 1118 N N . ALA B 1 60 ? 8.039 -4.711 -10.078 1 95.88 60 ALA B N 1
ATOM 1119 C CA . ALA B 1 60 ? 7.512 -5.355 -11.273 1 95.88 60 ALA B CA 1
ATOM 1120 C C . ALA B 1 60 ? 6.926 -6.727 -10.945 1 95.88 60 ALA B C 1
ATOM 1122 O O . ALA B 1 60 ? 5.879 -7.105 -11.484 1 95.88 60 ALA B O 1
ATOM 1123 N N . GLN B 1 61 ? 7.602 -7.504 -10.164 1 96.06 61 GLN B N 1
ATOM 1124 C CA . GLN B 1 61 ? 7.109 -8.812 -9.734 1 96.06 61 GLN B CA 1
ATOM 1125 C C . GLN B 1 61 ? 5.785 -8.68 -8.992 1 96.06 61 GLN B C 1
ATOM 1127 O O . GLN B 1 61 ? 4.859 -9.469 -9.211 1 96.06 61 GLN B O 1
ATOM 1132 N N . LEU B 1 62 ? 5.719 -7.703 -8.086 1 96 62 LEU B N 1
ATOM 1133 C CA . LEU B 1 62 ? 4.477 -7.441 -7.363 1 96 62 LEU B CA 1
ATOM 1134 C C . LEU B 1 62 ? 3.352 -7.086 -8.328 1 96 62 LEU B C 1
ATOM 1136 O O . LEU B 1 62 ? 2.234 -7.59 -8.195 1 96 62 LEU B O 1
ATOM 1140 N N . LYS B 1 63 ? 3.639 -6.238 -9.258 1 95.88 63 LYS B N 1
ATOM 1141 C CA . LYS B 1 63 ? 2.672 -5.836 -10.273 1 95.88 63 LYS B CA 1
ATOM 1142 C C . LYS B 1 63 ? 2.121 -7.051 -11.016 1 95.88 63 LYS B C 1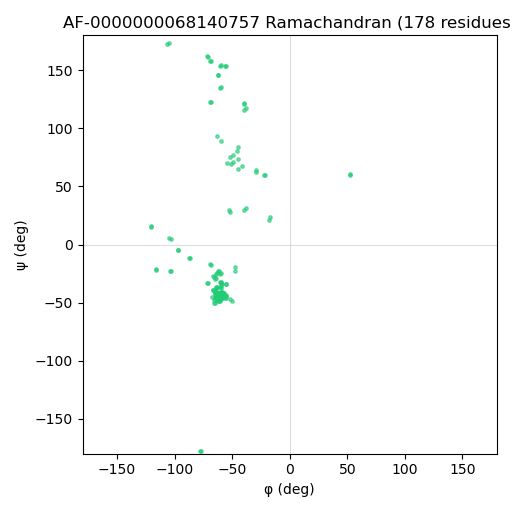
ATOM 1144 O O . LYS B 1 63 ? 0.916 -7.148 -11.258 1 95.88 63 LYS B O 1
ATOM 1149 N N . LYS B 1 64 ? 3.004 -7.914 -11.406 1 95.38 64 LYS B N 1
ATOM 1150 C CA . LYS B 1 64 ? 2.59 -9.125 -12.117 1 95.38 64 LYS B CA 1
ATOM 1151 C C . LYS B 1 64 ? 1.643 -9.961 -11.258 1 95.38 64 LYS B C 1
ATOM 1153 O O . LYS B 1 64 ? 0.67 -10.523 -11.773 1 95.38 64 LYS B O 1
ATOM 1158 N N . LEU B 1 65 ? 1.944 -10.062 -10.062 1 94.88 65 LEU B N 1
ATOM 1159 C CA . LEU B 1 65 ? 1.099 -10.82 -9.141 1 94.88 65 LEU B CA 1
ATOM 1160 C C . LEU B 1 65 ? -0.268 -10.156 -8.992 1 94.88 65 LEU B C 1
ATOM 1162 O O . LEU B 1 65 ? -1.299 -10.828 -9.102 1 94.88 65 LEU B O 1
ATOM 1166 N N . VAL B 1 66 ? -0.283 -8.93 -8.734 1 95.56 66 VAL B N 1
ATOM 1167 C CA . VAL B 1 66 ? -1.518 -8.18 -8.523 1 95.56 66 VAL B CA 1
ATOM 1168 C C . VAL B 1 66 ? -2.398 -8.273 -9.766 1 95.56 66 VAL B C 1
ATOM 1170 O O . VAL B 1 66 ? -3.627 -8.312 -9.664 1 95.56 66 VAL B O 1
ATOM 1173 N N . ASP B 1 67 ? -1.778 -8.328 -10.914 1 95.12 67 ASP B N 1
ATOM 1174 C CA . ASP B 1 67 ? -2.521 -8.398 -12.164 1 95.12 67 ASP B CA 1
ATOM 1175 C C . ASP B 1 67 ? -3.24 -9.742 -12.297 1 95.12 67 ASP B C 1
ATOM 1177 O O . ASP B 1 67 ? -4.141 -9.883 -13.125 1 95.12 67 ASP B O 1
ATOM 1181 N N . THR B 1 68 ? -2.793 -10.648 -11.508 1 94.81 68 THR B N 1
ATOM 1182 C CA . THR B 1 68 ? -3.426 -11.961 -11.578 1 94.81 68 THR B CA 1
ATOM 1183 C C . THR B 1 68 ? -4.645 -12.023 -10.656 1 94.81 68 THR B C 1
ATOM 1185 O O . THR B 1 68 ? -5.414 -12.984 -10.703 1 94.81 68 THR B O 1
ATOM 1188 N N . LEU B 1 69 ? -4.836 -11.078 -9.797 1 95.25 69 LEU B N 1
ATOM 1189 C CA . LEU B 1 69 ? -5.988 -11.047 -8.898 1 95.25 69 LEU B CA 1
ATOM 1190 C C . LEU B 1 69 ? -7.289 -11.008 -9.695 1 95.25 69 LEU B C 1
ATOM 1192 O O . LEU B 1 69 ? -7.387 -10.297 -10.695 1 95.25 69 LEU B O 1
ATOM 1196 N N . PRO B 1 70 ? -8.242 -11.867 -9.219 1 94.88 70 PRO B N 1
ATOM 1197 C CA . PRO B 1 70 ? -9.555 -11.766 -9.867 1 94.88 70 PRO B CA 1
ATOM 1198 C C . PRO B 1 70 ? -10.125 -10.352 -9.805 1 94.88 70 PRO B C 1
ATOM 1200 O O . PRO B 1 70 ? -9.805 -9.586 -8.898 1 94.88 70 PRO B O 1
ATOM 1203 N N . ALA B 1 71 ? -10.992 -9.977 -10.773 1 93.38 71 ALA B N 1
ATOM 1204 C CA . ALA B 1 71 ? -11.57 -8.641 -10.891 1 93.38 71 ALA B CA 1
ATOM 1205 C C . ALA B 1 71 ? -12.32 -8.242 -9.617 1 93.38 71 ALA B C 1
ATOM 1207 O O . ALA B 1 71 ? -12.219 -7.105 -9.156 1 93.38 71 ALA B O 1
ATOM 1208 N N . LYS B 1 72 ? -13.039 -9.18 -9.086 1 95.5 72 LYS B N 1
ATOM 1209 C CA . LYS B 1 72 ? -13.805 -8.914 -7.871 1 95.5 72 LYS B CA 1
ATOM 1210 C C . LYS B 1 72 ? -12.883 -8.523 -6.719 1 95.5 72 LYS B C 1
ATOM 1212 O O . LYS B 1 72 ? -13.188 -7.598 -5.961 1 95.5 72 LYS B O 1
ATOM 1217 N N . ALA B 1 73 ? -11.844 -9.242 -6.59 1 94.62 73 ALA B N 1
ATOM 1218 C CA . ALA B 1 73 ? -10.875 -8.953 -5.539 1 94.62 73 ALA B CA 1
ATOM 1219 C C . ALA B 1 73 ? -10.227 -7.59 -5.754 1 94.62 73 ALA B C 1
ATOM 1221 O O . ALA B 1 73 ? -10.055 -6.816 -4.809 1 94.62 73 ALA B O 1
ATOM 1222 N N . ARG B 1 74 ? -9.875 -7.305 -6.953 1 93.5 74 ARG B N 1
ATOM 1223 C CA . ARG B 1 74 ? -9.258 -6.023 -7.281 1 93.5 74 ARG B CA 1
ATOM 1224 C C . ARG B 1 74 ? -10.188 -4.863 -6.938 1 93.5 74 ARG B C 1
ATOM 1226 O O . ARG B 1 74 ? -9.766 -3.877 -6.336 1 93.5 74 ARG B O 1
ATOM 1233 N N . ASP B 1 75 ? -11.445 -5.027 -7.363 1 94.62 75 ASP B N 1
ATOM 1234 C CA . ASP B 1 75 ? -12.445 -4 -7.07 1 94.62 75 ASP B CA 1
ATOM 1235 C C . ASP B 1 75 ? -12.586 -3.785 -5.566 1 94.62 75 ASP B C 1
ATOM 1237 O O . ASP B 1 75 ? -12.672 -2.646 -5.102 1 94.62 75 ASP B O 1
ATOM 1241 N N . SER B 1 76 ? -12.586 -4.832 -4.855 1 95.94 76 SER B N 1
ATOM 1242 C CA . SER B 1 76 ? -12.734 -4.758 -3.408 1 95.94 76 SER B CA 1
ATOM 1243 C C . SER B 1 76 ? -11.539 -4.078 -2.76 1 95.94 76 SER B C 1
ATOM 1245 O O . SER B 1 76 ? -11.688 -3.33 -1.792 1 95.94 76 SER B O 1
ATOM 1247 N N . ILE B 1 77 ? -10.336 -4.363 -3.271 1 95.44 77 ILE B N 1
ATOM 1248 C CA . ILE B 1 77 ? -9.125 -3.75 -2.742 1 95.44 77 ILE B CA 1
ATOM 1249 C C . ILE B 1 77 ? -9.148 -2.244 -3.002 1 95.44 77 ILE B C 1
ATOM 1251 O O . ILE B 1 77 ? -8.789 -1.451 -2.129 1 95.44 77 ILE B O 1
ATOM 1255 N N . ILE B 1 78 ? -9.594 -1.836 -4.129 1 93.81 78 ILE B N 1
ATOM 1256 C CA . ILE B 1 78 ? -9.672 -0.422 -4.48 1 93.81 78 ILE B CA 1
ATOM 1257 C C . ILE B 1 78 ? -10.656 0.285 -3.551 1 93.81 78 ILE B C 1
ATOM 1259 O O . ILE B 1 78 ? -10.375 1.377 -3.051 1 93.81 78 ILE B O 1
ATOM 1263 N N . LYS B 1 79 ? -11.742 -0.355 -3.359 1 94.38 79 LYS B N 1
ATOM 1264 C CA . LYS B 1 79 ? -12.734 0.209 -2.447 1 94.38 79 LYS B CA 1
ATOM 1265 C C . LYS B 1 79 ? -12.172 0.329 -1.033 1 94.38 79 LYS B C 1
ATOM 1267 O O . LYS B 1 79 ? -12.453 1.299 -0.327 1 94.38 79 LYS B O 1
ATOM 1272 N N . LEU B 1 80 ? -11.5 -0.689 -0.667 1 94.12 80 LEU B N 1
ATOM 1273 C CA . LEU B 1 80 ? -10.859 -0.652 0.644 1 94.12 80 LEU B CA 1
ATOM 1274 C C . LEU B 1 80 ? -9.891 0.516 0.74 1 94.12 80 LEU B C 1
ATOM 1276 O O . LEU B 1 80 ? -9.852 1.223 1.75 1 94.12 80 LEU B O 1
ATOM 1280 N N . MET B 1 81 ? -9.086 0.715 -0.3 1 92.06 81 MET B N 1
ATOM 1281 C CA . MET B 1 81 ? -8.141 1.823 -0.332 1 92.06 81 MET B CA 1
ATOM 1282 C C . MET B 1 81 ? -8.859 3.162 -0.218 1 92.06 81 MET B C 1
ATOM 1284 O O . MET B 1 81 ? -8.391 4.07 0.469 1 92.06 81 MET B O 1
ATOM 1288 N N . GLU B 1 82 ? -9.984 3.326 -0.891 1 91.69 82 GLU B N 1
ATOM 1289 C CA . GLU B 1 82 ? -10.781 4.547 -0.797 1 91.69 82 GLU B CA 1
ATOM 1290 C C . GLU B 1 82 ? -11.305 4.754 0.621 1 91.69 82 GLU B C 1
ATOM 1292 O O . GLU B 1 82 ? -11.297 5.879 1.13 1 91.69 82 GLU B O 1
ATOM 1297 N N . LYS B 1 83 ? -11.727 3.695 1.134 1 91.81 83 LYS B N 1
ATOM 1298 C CA . LYS B 1 83 ? -12.219 3.74 2.504 1 91.81 83 LYS B CA 1
ATOM 1299 C C . LYS B 1 83 ? -11.133 4.184 3.473 1 91.81 83 LYS B C 1
ATOM 1301 O O . LYS B 1 83 ? -11.383 4.977 4.383 1 91.81 83 LYS B O 1
ATOM 1306 N N . ILE B 1 84 ? -9.977 3.635 3.301 1 91.25 84 ILE B N 1
ATOM 1307 C CA . ILE B 1 84 ? -8.836 3.977 4.145 1 91.25 84 ILE B CA 1
ATOM 1308 C C . ILE B 1 84 ? -8.492 5.457 3.98 1 91.25 84 ILE B C 1
ATOM 1310 O O . ILE B 1 84 ? -8.32 6.172 4.969 1 91.25 84 ILE B O 1
ATOM 1314 N N . ASP B 1 85 ? -8.398 5.914 2.789 1 87.75 85 ASP B N 1
ATOM 1315 C CA . ASP B 1 85 ? -8.055 7.301 2.49 1 87.75 85 ASP B CA 1
ATOM 1316 C C . ASP B 1 85 ? -9.07 8.258 3.104 1 87.75 85 ASP B C 1
ATOM 1318 O O . ASP B 1 85 ? -8.719 9.375 3.504 1 87.75 85 ASP B O 1
ATOM 1322 N N . LYS B 1 86 ? -10.297 7.867 3.199 1 87.12 86 LYS B N 1
ATOM 1323 C CA . LYS B 1 86 ? -11.367 8.734 3.684 1 87.12 86 LYS B CA 1
ATOM 1324 C C . LYS B 1 86 ? -11.641 8.492 5.168 1 87.12 86 LYS B C 1
ATOM 1326 O O . LYS B 1 86 ? -12.484 9.172 5.766 1 87.12 86 LYS B O 1
ATOM 1331 N N . SER B 1 87 ? -10.938 7.52 5.652 1 87.19 87 SER B N 1
ATOM 1332 C CA . SER B 1 87 ? -11.172 7.176 7.051 1 87.19 87 SER B CA 1
ATOM 1333 C C . SER B 1 87 ? -10.672 8.281 7.98 1 87.19 87 SER B C 1
ATOM 1335 O O . SER B 1 87 ? -9.812 9.078 7.602 1 87.19 87 SER B O 1
ATOM 1337 N N . LEU B 1 88 ? -11.219 8.281 9.172 1 81.88 88 LEU B N 1
ATOM 1338 C CA . LEU B 1 88 ? -10.82 9.25 10.195 1 81.88 88 LEU B CA 1
ATOM 1339 C C . LEU B 1 88 ? -9.383 9.016 10.641 1 81.88 88 LEU B C 1
ATOM 1341 O O . LEU B 1 88 ? -8.695 9.953 11.062 1 81.88 88 LEU B O 1
ATOM 1345 N N . LEU B 1 89 ? -9.016 7.742 10.484 1 81.88 89 LEU B N 1
ATOM 1346 C CA . LEU B 1 89 ? -7.664 7.395 10.914 1 81.88 89 LEU B CA 1
ATOM 1347 C C . LEU B 1 89 ? -6.621 7.984 9.961 1 81.88 89 LEU B C 1
ATOM 1349 O O . LEU B 1 89 ? -5.516 8.328 10.391 1 81.88 89 LEU B O 1
ATOM 1353 N N . CYS B 1 90 ? -6.961 8.062 8.781 1 83.12 90 CYS B N 1
ATOM 1354 C CA . CYS B 1 90 ? -6 8.508 7.781 1 83.12 90 CYS B CA 1
ATOM 1355 C C . CYS B 1 90 ? -6.496 9.758 7.066 1 83.12 90 CYS B C 1
ATOM 1357 O O . CYS B 1 90 ? -6.066 10.047 5.949 1 83.12 90 CYS B O 1
ATOM 1359 N N . ASN B 1 91 ? -7.398 10.438 7.492 1 73.62 91 ASN B N 1
ATOM 1360 C CA . ASN B 1 91 ? -7.922 11.648 6.871 1 73.62 91 ASN B CA 1
ATOM 1361 C C . ASN B 1 91 ? -7.773 12.859 7.789 1 73.62 91 ASN B C 1
ATOM 1363 O O . ASN B 1 91 ? -7.805 12.719 9.016 1 73.62 91 ASN B O 1
#

Organism: Chlorocebus sabaeus (NCBI:txid60711)

Nearest PDB structures (foldseek):
  1utg-assembly1_A  TM=9.347E-01  e=2.075E-04  Oryctolagus cuniculus
  7vg7-assembly1_B  TM=8.778E-01  e=1.026E-04  Homo sapiens
  1puo-assembly1_A  TM=8.703E-01  e=6.461E-02  Felis catus
  1puo-assembly2_B  TM=7.883E-01  e=6.820E-02  Felis catus
  5vyf-assembly2_C  TM=7.785E-01  e=3.108E-01  Felis catus

Solvent-accessible surface area (backbone atoms only — not comparable to full-atom values): 9923 Å² total; per-residue (Å²): 134,83,79,75,74,73,73,71,76,62,65,38,52,60,65,16,58,61,56,39,31,20,55,10,63,68,59,50,48,30,57,50,23,50,77,71,46,52,74,71,57,24,53,55,45,47,45,77,70,62,60,53,72,62,31,46,53,21,49,50,53,50,38,58,52,55,69,65,50,55,67,69,35,51,53,25,46,51,50,46,50,52,49,44,51,68,24,78,81,17,62,125,93,74,76,72,74,72,71,78,65,66,43,50,61,66,14,60,62,57,38,29,22,56,10,63,69,58,48,49,30,55,48,24,50,77,72,45,53,72,70,56,22,52,56,46,46,47,78,71,62,60,54,71,62,32,46,53,21,48,50,54,50,37,57,52,55,67,64,50,54,68,69,35,50,54,25,46,52,52,47,51,52,49,46,51,68,24,78,80,18,60